Protein AF-A0A2V7CCH8-F1 (afdb_monomer)

Sequence (136 aa):
MRRRALRSEAGFTLLEVLVAFTILSVAVVAVIQGFAQGLRLLRAAGDQQMAVLIADQKAREVIIPVEGREAGNEGGFDWERTISVVSAPDLTRTPASAKWHVFQIDVTVRWGEKRRLEVVTLRTSAEKAPPGGVPK

Solvent-accessible surface area (backbone atoms only — not comparable to full-atom values): 8283 Å² total; per-residue (Å²): 137,83,84,78,78,80,76,76,80,80,69,86,48,74,64,54,58,49,49,54,51,52,52,50,54,53,50,54,52,52,51,55,52,50,51,56,50,51,53,53,50,53,51,53,52,50,53,53,51,49,46,51,51,53,33,52,49,64,61,58,71,55,82,74,89,60,74,48,74,51,72,53,74,58,97,75,31,42,35,39,38,40,29,4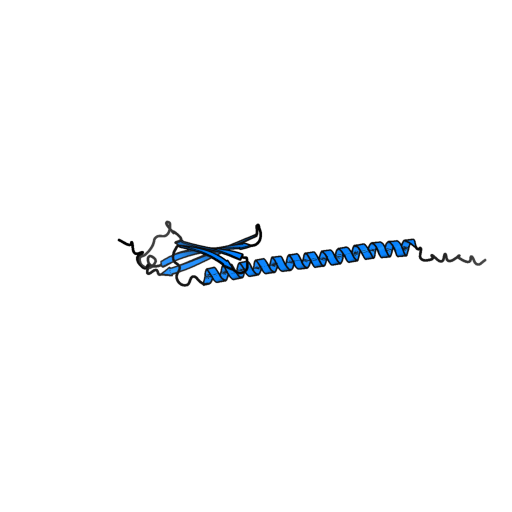2,74,61,82,63,87,91,56,88,76,46,84,86,50,65,51,51,43,44,33,38,41,40,25,38,28,32,36,82,96,81,47,73,49,76,47,77,48,79,46,78,45,72,69,80,80,78,80,82,77,78,86,130

Nearest PDB structures (foldseek):
  9har-assembly1_EV  TM=3.695E-01  e=1.579E+00  ssRNA phage ESE017
  3l1e-assembly1_A-2  TM=4.263E-01  e=4.108E+00  Bos taurus
  4m5s-assembly1_A  TM=3.792E-01  e=3.870E+00  Homo sapiens
  4m5t-assembly3_E  TM=3.653E-01  e=4.361E+00  Homo sapiens
  6u9g-assembly1_E  TM=3.149E-01  e=5.217E+00  Francisella tularensis subsp. novicida U112

Secondary structure (DSSP, 8-state):
-------------HHHHHHHHHHHHHHHHHHHHHHHHHHHHHHHHHHHHHHHHHHHHHHHS-SS--SEEEEEEETTEEEEEEEEE---TTS---HHHHTEEEEEEEEEEEETTTEEEEEEEEEEEE--PPP-PPP-

Radius of gyration: 32.95 Å; Cα contacts (8 Å, |Δi|>4): 135; chains: 1; bounding box: 114×21×79 Å

Foldseek 3Di:
DDDDPPPPPPPDDPVNVVVVVVVVVVVVVVVVVVVVVVVVVVVVVVVVVVQVVVQVVVVVVCPDQDADKDWDDDPQKTKIKGKDWDDDPVDDDDPVRPQKTKIKIWMWIDHDDDDIDIDIDIDIDRDDDDPPDDDD

Mean predicted aligned error: 10.55 Å

pLDDT: mean 85.37, std 16.09, range [39.53, 98.44]

Structure (mmCIF, N/CA/C/O backbone):
data_AF-A0A2V7CCH8-F1
#
_entry.id   AF-A0A2V7CCH8-F1
#
loop_
_atom_site.group_PDB
_atom_site.id
_atom_site.type_symbol
_atom_site.label_atom_id
_atom_site.label_alt_id
_atom_site.label_comp_id
_atom_site.label_asym_id
_atom_site.label_entity_id
_atom_site.label_seq_id
_atom_site.pdbx_PDB_ins_code
_atom_site.Cartn_x
_atom_site.Cartn_y
_atom_site.Cartn_z
_atom_site.occupancy
_atom_site.B_iso_or_equiv
_atom_site.auth_seq_id
_atom_site.auth_comp_id
_atom_site.auth_asym_id
_atom_site.auth_atom_id
_atom_site.pdbx_PDB_model_num
ATOM 1 N N . MET A 1 1 ? -72.776 9.303 37.107 1.00 43.06 1 MET A N 1
ATOM 2 C CA . MET A 1 1 ? -71.701 8.382 37.546 1.00 43.06 1 MET A CA 1
ATOM 3 C C . MET A 1 1 ? -70.419 8.693 36.775 1.00 43.06 1 MET A C 1
ATOM 5 O O . MET A 1 1 ? -70.346 8.386 35.595 1.00 43.06 1 MET A O 1
ATOM 9 N N . ARG A 1 2 ? -69.434 9.362 37.392 1.00 50.94 2 ARG A N 1
ATOM 10 C CA . ARG A 1 2 ? -68.127 9.650 36.768 1.00 50.94 2 ARG A CA 1
ATOM 11 C C . ARG A 1 2 ? -67.114 8.604 37.237 1.00 50.94 2 ARG A C 1
ATOM 13 O O . ARG A 1 2 ? -66.732 8.614 38.402 1.00 50.94 2 ARG A O 1
ATOM 20 N N . ARG A 1 3 ? -66.691 7.703 36.344 1.00 58.69 3 ARG A N 1
ATOM 21 C CA . ARG A 1 3 ? -65.545 6.816 36.590 1.00 58.69 3 ARG A CA 1
ATOM 22 C C . ARG A 1 3 ? -64.278 7.667 36.554 1.00 58.69 3 ARG A C 1
ATOM 24 O O . ARG A 1 3 ? -63.913 8.197 35.509 1.00 58.69 3 ARG A O 1
ATOM 31 N N . ARG A 1 4 ? -63.641 7.839 37.710 1.00 60.66 4 ARG A N 1
ATOM 32 C CA . ARG A 1 4 ? -62.321 8.458 37.818 1.00 60.66 4 ARG A CA 1
ATOM 33 C C . ARG A 1 4 ? -61.318 7.408 37.339 1.00 60.66 4 ARG A C 1
ATOM 35 O O . ARG A 1 4 ? -61.104 6.415 38.024 1.00 60.66 4 ARG A O 1
ATOM 42 N N . ALA A 1 5 ? -60.784 7.583 36.132 1.00 60.12 5 ALA A N 1
ATOM 43 C CA . ALA A 1 5 ? -59.648 6.798 35.673 1.00 60.12 5 ALA A CA 1
ATOM 44 C C . ALA A 1 5 ? -58.473 7.114 36.605 1.00 60.12 5 ALA A C 1
ATOM 46 O O . ALA A 1 5 ? -58.016 8.258 36.666 1.00 60.12 5 ALA A O 1
ATOM 47 N N . LEU A 1 6 ? -58.048 6.124 37.386 1.00 58.22 6 LEU A N 1
ATOM 48 C CA . LEU A 1 6 ? -56.814 6.195 38.153 1.00 58.22 6 LEU A CA 1
ATOM 49 C C . LEU A 1 6 ? -55.682 6.260 37.127 1.00 58.22 6 LEU A C 1
ATOM 51 O O . LEU A 1 6 ? -55.370 5.269 36.472 1.00 58.22 6 LEU A O 1
ATOM 55 N N . ARG A 1 7 ? -55.126 7.457 36.927 1.00 62.81 7 ARG A N 1
ATOM 56 C CA . ARG A 1 7 ? -53.845 7.621 36.243 1.00 62.81 7 ARG A CA 1
ATOM 57 C C . ARG A 1 7 ? -52.823 6.834 37.057 1.00 62.81 7 ARG A C 1
ATOM 59 O O . ARG A 1 7 ? -52.550 7.205 38.193 1.00 62.81 7 ARG A O 1
ATOM 66 N N . SER A 1 8 ? -52.298 5.746 36.499 1.00 60.03 8 SER A N 1
ATOM 67 C CA . SER A 1 8 ? -51.084 5.143 37.032 1.00 60.03 8 SER A CA 1
ATOM 68 C C . SER A 1 8 ? -49.950 6.120 36.748 1.00 60.03 8 SER A C 1
ATOM 70 O O . SER A 1 8 ? -49.541 6.286 35.597 1.00 60.03 8 SER A O 1
ATOM 72 N N . GLU A 1 9 ? -49.473 6.811 37.774 1.00 60.59 9 GLU A N 1
ATOM 73 C CA . GLU A 1 9 ? -48.159 7.436 37.714 1.00 60.59 9 GLU A CA 1
ATOM 74 C C . GLU A 1 9 ? -47.135 6.305 37.588 1.00 60.59 9 GLU A C 1
ATOM 76 O O . GLU A 1 9 ? -46.825 5.605 38.550 1.00 60.59 9 GLU A O 1
ATOM 81 N N . ALA A 1 10 ? -46.673 6.065 36.362 1.00 63.62 10 ALA A N 1
ATOM 82 C CA . ALA A 1 10 ? -45.528 5.212 36.099 1.00 63.62 10 ALA A CA 1
ATOM 83 C C . ALA A 1 10 ? -44.286 5.977 36.571 1.00 63.62 10 ALA A C 1
ATOM 85 O O . ALA A 1 10 ? -43.706 6.767 35.830 1.00 63.62 10 ALA A O 1
ATOM 86 N N . GLY A 1 11 ? -43.943 5.821 37.850 1.00 62.25 11 GLY A N 1
ATOM 87 C CA . GLY A 1 11 ? -42.685 6.323 38.384 1.00 62.25 11 GLY A CA 1
ATOM 88 C C . GLY A 1 11 ? -41.517 5.664 37.652 1.00 62.25 11 GLY A C 1
ATOM 89 O O . GLY A 1 11 ? -41.502 4.441 37.503 1.00 62.25 11 GLY A O 1
ATOM 90 N N . PHE A 1 12 ? -40.563 6.485 37.200 1.00 63.59 12 PHE A N 1
ATOM 91 C CA . PHE A 1 12 ? -39.268 6.062 36.662 1.00 63.59 12 PHE A CA 1
ATOM 92 C C . PHE A 1 12 ? -38.693 4.956 37.547 1.00 63.59 12 PHE A C 1
ATOM 94 O O . PHE A 1 12 ? -38.393 5.175 38.724 1.00 63.59 12 PHE A O 1
ATOM 101 N N . THR A 1 13 ? -38.579 3.746 37.010 1.00 80.19 13 THR A N 1
ATOM 102 C CA . THR A 1 13 ? -38.028 2.641 37.795 1.00 80.19 13 THR A CA 1
ATOM 103 C C . THR A 1 13 ? -36.510 2.802 37.873 1.00 80.19 13 THR A C 1
ATOM 105 O O . THR A 1 13 ? -35.873 3.225 36.910 1.00 80.19 13 THR A O 1
ATOM 108 N N . LEU A 1 14 ? -35.890 2.431 38.998 1.00 83.94 14 LEU A N 1
ATOM 109 C CA . LEU A 1 14 ? -34.422 2.386 39.122 1.00 83.94 14 LEU A CA 1
ATOM 110 C C . LEU A 1 14 ? -33.783 1.538 37.998 1.00 83.94 14 LEU A C 1
ATOM 112 O O . LEU A 1 14 ? -32.684 1.824 37.527 1.00 83.94 14 LEU A O 1
ATOM 116 N N . LEU A 1 15 ? -34.516 0.517 37.542 1.00 88.94 15 LEU A N 1
ATOM 117 C CA . LEU A 1 15 ? -34.147 -0.350 36.430 1.00 88.94 15 LEU A CA 1
ATOM 118 C C . LEU A 1 15 ? -34.050 0.411 35.100 1.00 88.94 15 LEU A C 1
ATOM 120 O O . LEU A 1 15 ? -33.175 0.110 34.300 1.00 88.94 15 LEU A O 1
ATOM 124 N N . GLU A 1 16 ? -34.882 1.422 34.868 1.00 88.81 16 GLU A N 1
ATOM 125 C CA . GLU A 1 16 ? -34.857 2.220 33.638 1.00 88.81 16 GLU A CA 1
ATOM 126 C C . GLU A 1 16 ? -33.586 3.066 33.527 1.00 88.81 16 GLU A C 1
ATOM 128 O O . GLU A 1 16 ? -32.937 3.070 32.483 1.00 88.81 16 GLU A O 1
ATOM 133 N N . VAL A 1 17 ? -33.167 3.708 34.623 1.00 91.94 17 VAL A N 1
ATOM 134 C CA . VAL A 1 17 ? -31.900 4.459 34.665 1.00 91.94 17 VAL A CA 1
ATOM 135 C C . VAL A 1 17 ? -30.708 3.515 34.504 1.00 91.94 17 VAL A C 1
ATOM 137 O O . VAL A 1 17 ? -29.769 3.834 33.774 1.00 91.94 17 VAL A O 1
ATOM 140 N N . LEU A 1 18 ? -30.757 2.331 35.125 1.00 94.75 18 LEU A N 1
ATOM 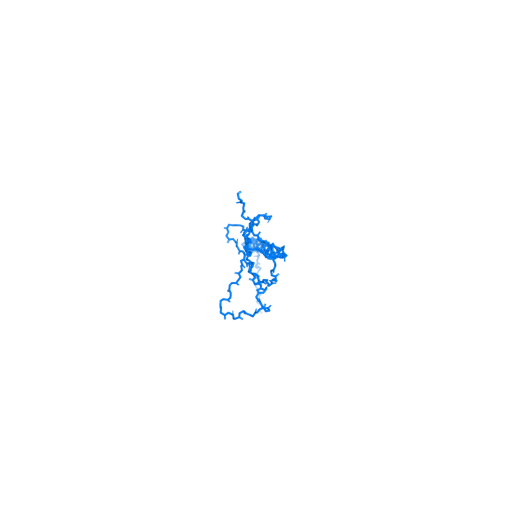141 C CA . LEU A 1 18 ? -29.730 1.303 34.960 1.00 94.75 18 LEU A CA 1
ATOM 142 C C . LEU A 1 18 ? -29.631 0.855 33.496 1.00 94.75 18 LEU A C 1
ATOM 144 O O . LEU A 1 18 ? -28.541 0.842 32.929 1.00 94.75 18 LEU A O 1
ATOM 148 N N . VAL A 1 19 ? -30.762 0.538 32.862 1.00 95.06 19 VAL A N 1
ATOM 149 C CA . VAL A 1 19 ? -30.807 0.128 31.454 1.00 95.06 19 VAL A CA 1
ATOM 150 C C . VAL A 1 19 ? -30.306 1.259 30.553 1.00 95.06 19 VAL A C 1
ATOM 152 O O . VAL A 1 19 ? -29.424 1.023 29.728 1.00 95.06 19 VAL A O 1
ATOM 155 N N . ALA A 1 20 ? -30.758 2.498 30.753 1.00 95.06 20 ALA A N 1
ATOM 156 C CA . ALA A 1 20 ? -30.276 3.650 29.994 1.00 95.06 20 ALA A CA 1
ATOM 157 C C . ALA A 1 20 ? -28.755 3.834 30.130 1.00 95.06 20 ALA A C 1
ATOM 159 O O . ALA A 1 20 ? -28.062 4.028 29.130 1.00 95.06 20 ALA A O 1
ATOM 160 N N . PHE A 1 21 ? -28.213 3.695 31.343 1.00 96.31 21 PHE A N 1
ATOM 161 C CA . PHE A 1 21 ? -26.777 3.786 31.593 1.00 96.31 21 PHE A CA 1
ATOM 162 C C . PHE A 1 21 ? -25.994 2.634 30.952 1.00 96.31 21 PHE A C 1
ATOM 164 O O . PHE A 1 21 ? -24.902 2.849 30.423 1.00 96.31 21 PHE A O 1
ATOM 171 N N . THR A 1 22 ? -26.547 1.417 30.944 1.00 97.50 22 THR A N 1
ATOM 172 C CA . THR A 1 22 ? -25.913 0.266 30.280 1.00 97.50 22 THR A CA 1
ATOM 173 C C . THR A 1 22 ? -25.845 0.468 28.768 1.00 97.50 22 THR A C 1
ATOM 175 O O . THR A 1 22 ? -24.777 0.301 28.180 1.00 97.50 22 THR A O 1
ATOM 178 N N . ILE A 1 23 ? -26.939 0.920 28.146 1.00 97.38 23 ILE A N 1
ATOM 179 C CA . ILE A 1 23 ? -26.988 1.227 26.712 1.00 97.38 23 ILE A CA 1
ATOM 180 C C . ILE A 1 23 ? -26.010 2.356 26.384 1.00 97.38 23 ILE A C 1
ATOM 182 O O . ILE A 1 23 ? -25.234 2.235 25.436 1.00 97.38 23 ILE A O 1
ATOM 186 N N . LEU A 1 24 ? -26.000 3.424 27.187 1.00 97.94 24 LEU A N 1
ATOM 187 C CA . LEU A 1 24 ? -25.083 4.546 27.007 1.00 97.94 24 LEU A CA 1
ATOM 188 C C . LEU A 1 24 ? -23.622 4.090 27.080 1.00 97.94 24 LEU A C 1
ATOM 190 O O . LEU A 1 24 ? -22.820 4.451 26.222 1.00 97.94 24 LEU A O 1
ATOM 194 N N . SER A 1 25 ? -23.283 3.266 28.071 1.00 98.12 25 SER A N 1
ATOM 195 C CA . SER A 1 25 ? -21.926 2.745 28.255 1.00 98.12 25 SER A CA 1
ATOM 196 C C . SER A 1 25 ? -21.469 1.924 27.044 1.00 98.12 25 SER A C 1
ATOM 198 O O . SER A 1 25 ? -20.368 2.132 26.535 1.00 98.12 25 SER A O 1
ATOM 200 N N . VAL A 1 26 ? -22.333 1.044 26.523 1.00 98.31 26 VAL A N 1
ATOM 201 C CA . VAL A 1 26 ? -22.061 0.267 25.299 1.00 98.31 26 VAL A CA 1
ATOM 202 C C . VAL A 1 26 ? -21.906 1.182 24.082 1.00 98.31 26 VAL A C 1
ATOM 204 O O . VAL A 1 26 ? -20.972 1.005 23.299 1.00 98.31 26 VAL A O 1
ATOM 207 N N . ALA A 1 27 ? -22.771 2.189 23.937 1.00 98.31 27 ALA A N 1
ATOM 208 C CA . ALA A 1 27 ? -22.708 3.142 22.834 1.00 98.31 27 ALA A CA 1
ATOM 209 C C . ALA A 1 27 ? -21.393 3.940 22.833 1.00 98.31 27 ALA A C 1
ATOM 211 O O . ALA A 1 27 ? -20.749 4.058 21.792 1.00 98.31 27 ALA A O 1
ATOM 212 N N . VAL A 1 28 ? -20.946 4.432 23.992 1.00 98.44 28 VAL A N 1
ATOM 213 C CA . VAL A 1 28 ? -19.672 5.162 24.123 1.00 98.44 28 VAL A CA 1
ATOM 214 C C . VAL A 1 28 ? -18.490 4.279 23.729 1.00 98.44 28 VAL A C 1
ATOM 216 O O . VAL A 1 28 ? -17.629 4.705 22.957 1.00 98.44 28 VAL A O 1
ATOM 219 N N . VAL A 1 29 ? -18.462 3.031 24.202 1.00 98.19 29 VAL A N 1
ATOM 220 C CA . VAL A 1 29 ? -17.412 2.073 23.832 1.00 98.19 29 VAL A CA 1
ATOM 221 C C . VAL A 1 29 ? -17.408 1.823 22.321 1.00 98.19 29 VAL A C 1
ATOM 223 O O . VAL A 1 29 ? -16.343 1.864 21.704 1.00 98.19 29 VAL A O 1
ATOM 226 N N . ALA A 1 30 ? -18.579 1.631 21.708 1.00 98.19 30 ALA A N 1
ATOM 227 C CA . ALA A 1 30 ? -18.697 1.442 20.263 1.00 98.19 30 ALA A CA 1
ATOM 228 C C . ALA A 1 30 ? -18.172 2.655 19.473 1.00 98.19 30 ALA A C 1
ATOM 230 O O . ALA A 1 30 ? -17.439 2.486 18.498 1.00 98.19 30 ALA A O 1
ATOM 231 N N . VAL A 1 31 ? -18.471 3.878 19.922 1.00 98.44 31 VAL A N 1
ATOM 232 C CA . VAL A 1 31 ? -17.974 5.117 19.301 1.00 98.44 31 VAL A CA 1
ATOM 233 C C . VAL A 1 31 ? -16.448 5.207 19.375 1.00 98.44 31 VAL A C 1
ATOM 235 O O . VAL A 1 31 ? -15.798 5.461 18.360 1.00 98.44 31 VAL A O 1
ATOM 238 N N . ILE A 1 32 ? -15.853 4.944 20.543 1.00 98.25 32 ILE A N 1
ATOM 239 C CA . ILE A 1 32 ? -14.390 4.965 20.718 1.00 98.25 32 ILE A CA 1
ATOM 240 C C . ILE A 1 32 ? -13.720 3.929 19.808 1.00 98.25 32 ILE A C 1
ATOM 242 O O . ILE A 1 32 ? -12.727 4.232 19.140 1.00 98.25 32 ILE A O 1
ATOM 246 N N . GLN A 1 33 ? -14.272 2.715 19.738 1.00 97.94 33 GLN A N 1
ATOM 247 C CA . GLN A 1 33 ? -13.765 1.670 18.847 1.00 97.94 33 GLN A CA 1
ATOM 248 C C . GLN A 1 33 ? -13.868 2.081 17.372 1.00 97.94 33 GLN A C 1
ATOM 250 O O . GLN A 1 33 ? -12.913 1.873 16.618 1.00 97.94 33 GLN A O 1
ATOM 255 N N . GLY A 1 34 ? -14.976 2.720 16.982 1.00 98.19 34 GLY A N 1
ATOM 256 C CA . GLY A 1 34 ? -15.176 3.279 15.647 1.00 98.19 34 GLY A CA 1
ATOM 257 C C . GLY A 1 34 ? -14.108 4.310 15.276 1.00 98.19 34 GLY A C 1
ATOM 258 O O . GLY A 1 34 ? -13.488 4.199 14.218 1.00 98.19 34 GLY A O 1
ATOM 259 N N . PHE A 1 35 ? -13.804 5.254 16.171 1.00 98.06 35 PHE A N 1
ATOM 260 C CA . PHE A 1 35 ? -12.727 6.228 15.956 1.00 98.06 35 PHE A CA 1
ATOM 261 C C . PHE A 1 35 ? -11.351 5.570 15.848 1.00 98.06 35 PHE A C 1
ATOM 263 O O . PHE A 1 35 ? -10.585 5.883 14.936 1.00 98.06 35 PHE A O 1
ATOM 270 N N . ALA A 1 36 ? -11.041 4.618 16.732 1.00 96.94 36 ALA A N 1
ATOM 271 C CA . ALA A 1 36 ? -9.775 3.893 16.682 1.00 96.94 36 ALA A CA 1
ATOM 272 C C . ALA A 1 36 ? -9.611 3.128 15.356 1.00 96.94 36 ALA A C 1
ATOM 274 O O . ALA A 1 36 ? -8.521 3.090 14.784 1.00 96.94 36 ALA A O 1
ATOM 275 N N . GLN A 1 37 ? -10.693 2.542 14.837 1.00 97.75 37 GLN A N 1
ATOM 276 C CA . GLN A 1 37 ? -10.698 1.894 13.528 1.00 97.75 37 GLN A CA 1
ATOM 277 C C . GLN A 1 37 ? -10.521 2.898 12.386 1.00 97.75 37 GLN A C 1
ATOM 279 O O . GLN A 1 37 ? -9.717 2.645 11.489 1.00 97.75 37 GLN A O 1
ATOM 284 N N . GLY A 1 38 ? -11.196 4.047 12.446 1.00 97.06 38 GLY A N 1
ATOM 285 C CA . GLY A 1 38 ? -11.030 5.131 11.478 1.00 97.06 38 GLY A CA 1
ATOM 286 C C . GLY A 1 38 ? -9.583 5.624 11.387 1.00 97.06 38 GLY A C 1
ATOM 287 O O . GLY A 1 38 ? -9.038 5.727 10.292 1.00 97.06 38 GLY A O 1
ATOM 288 N N . LEU A 1 39 ? -8.913 5.829 12.525 1.00 97.56 39 LEU A N 1
ATOM 289 C CA . LEU A 1 39 ? -7.501 6.232 12.558 1.00 97.56 39 LEU A CA 1
ATOM 290 C C . LEU A 1 39 ? -6.567 5.166 11.971 1.00 97.56 39 LEU A C 1
ATOM 292 O O . LEU A 1 39 ? -5.623 5.500 11.253 1.00 97.56 39 LEU A O 1
ATOM 296 N N . ARG A 1 40 ? -6.832 3.878 12.230 1.0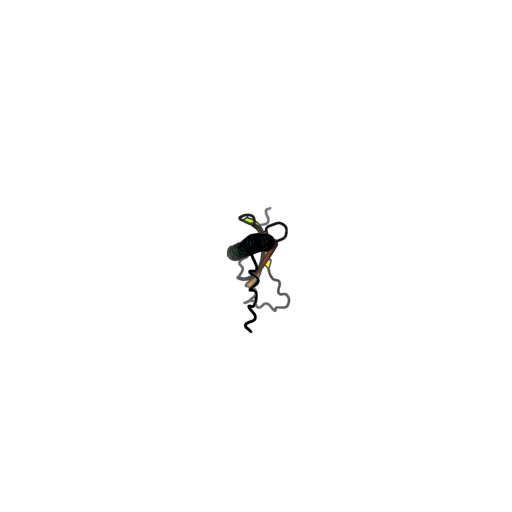0 95.88 40 ARG A N 1
ATOM 297 C CA . ARG A 1 40 ? -6.066 2.775 11.622 1.00 95.88 40 ARG A CA 1
ATOM 298 C C . ARG A 1 40 ? -6.214 2.749 10.101 1.00 95.88 40 ARG A C 1
ATOM 300 O O . ARG A 1 40 ? -5.222 2.537 9.407 1.00 95.88 40 ARG A O 1
ATOM 307 N N . LEU A 1 41 ? -7.424 2.982 9.592 1.00 95.88 41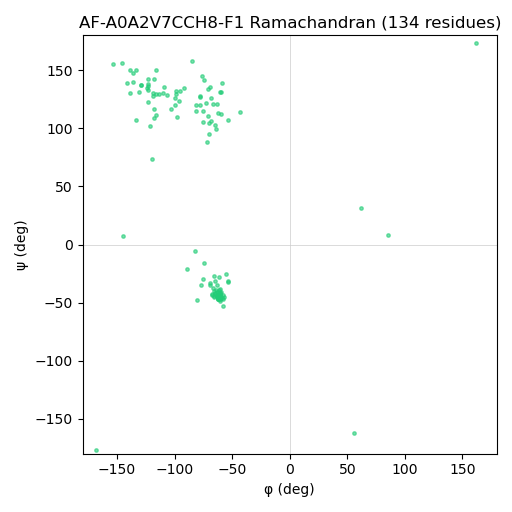 LEU A N 1
ATOM 308 C CA . LEU A 1 41 ? -7.685 3.073 8.153 1.00 95.88 41 LEU A CA 1
ATOM 309 C C . LEU A 1 41 ? -6.989 4.285 7.532 1.00 95.88 41 LEU A C 1
ATOM 311 O O . LEU A 1 41 ? -6.335 4.141 6.503 1.00 95.88 41 LEU A O 1
ATOM 315 N N . LEU A 1 42 ? -7.065 5.450 8.180 1.00 97.06 42 LEU A N 1
ATOM 316 C CA . LEU A 1 42 ? -6.401 6.664 7.707 1.00 97.06 42 LEU A CA 1
ATOM 317 C C . LEU A 1 42 ? -4.882 6.478 7.625 1.00 97.06 42 LEU A C 1
ATOM 319 O O . LEU A 1 42 ? -4.273 6.837 6.621 1.00 97.06 42 LEU A O 1
ATOM 323 N N . ARG A 1 43 ? -4.275 5.853 8.641 1.00 94.62 43 ARG A N 1
ATOM 324 C CA . ARG A 1 43 ? -2.847 5.519 8.620 1.00 94.62 43 ARG A CA 1
ATOM 325 C C . ARG A 1 43 ? -2.501 4.576 7.470 1.00 94.62 43 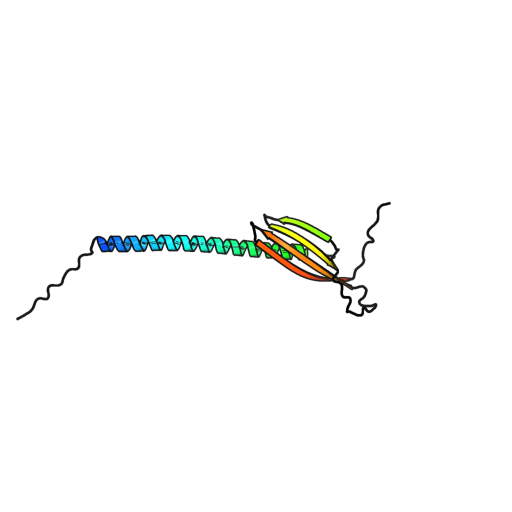ARG A C 1
ATOM 327 O O . ARG A 1 43 ? -1.556 4.839 6.743 1.00 94.62 43 ARG A O 1
ATOM 334 N N . ALA A 1 44 ? -3.282 3.514 7.273 1.00 93.44 44 ALA A N 1
ATOM 335 C CA . ALA A 1 44 ? -3.044 2.570 6.183 1.00 93.44 44 ALA A CA 1
ATOM 336 C C . ALA A 1 44 ? -3.149 3.233 4.797 1.00 93.44 44 ALA A C 1
ATOM 338 O O . ALA A 1 44 ? -2.341 2.935 3.920 1.00 93.44 44 ALA A O 1
ATOM 339 N N . ALA A 1 45 ? -4.107 4.147 4.611 1.00 94.88 45 ALA A N 1
ATOM 340 C CA . ALA A 1 45 ? -4.230 4.933 3.386 1.00 94.88 45 ALA A CA 1
ATOM 341 C C . ALA A 1 45 ? -3.026 5.869 3.182 1.00 94.88 45 ALA A C 1
ATOM 343 O O . ALA A 1 45 ? -2.496 5.943 2.075 1.00 94.88 45 ALA A O 1
ATOM 344 N N . GLY A 1 46 ? -2.559 6.526 4.249 1.00 95.94 46 GLY A N 1
ATOM 345 C CA . GLY A 1 46 ? -1.355 7.358 4.216 1.00 95.94 46 GLY A CA 1
ATOM 346 C C . GLY A 1 46 ? -0.095 6.565 3.859 1.00 95.94 46 GLY A C 1
ATOM 347 O O . GLY A 1 46 ? 0.661 6.986 2.987 1.00 95.94 46 GLY A O 1
ATOM 348 N N . ASP A 1 47 ? 0.098 5.383 4.455 1.00 95.69 47 ASP A N 1
ATOM 349 C CA . ASP A 1 47 ? 1.23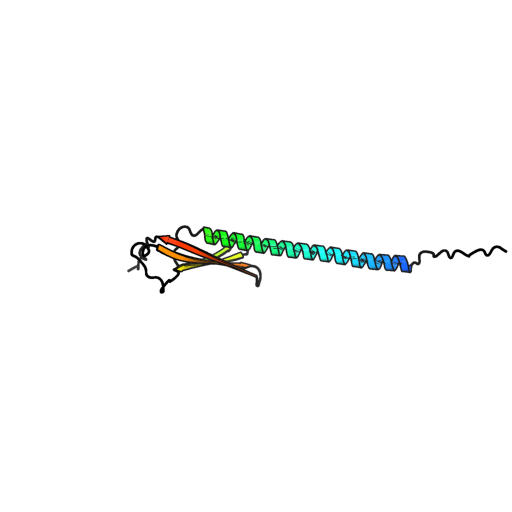4 4.511 4.128 1.00 95.69 47 ASP A CA 1
ATOM 350 C C . ASP A 1 47 ? 1.204 4.093 2.645 1.00 95.69 47 ASP A C 1
ATOM 352 O O . ASP A 1 47 ? 2.232 4.095 1.972 1.00 95.69 47 ASP A O 1
ATOM 356 N N . GLN A 1 48 ? 0.018 3.761 2.119 1.00 95.19 48 GLN A N 1
ATOM 357 C CA . GLN A 1 48 ? -0.162 3.408 0.709 1.00 95.19 48 GLN A CA 1
ATOM 358 C C . GLN A 1 48 ? 0.194 4.581 -0.214 1.00 95.19 48 GLN A C 1
ATOM 360 O O . GLN A 1 48 ? 0.887 4.390 -1.210 1.00 95.19 48 GLN A O 1
ATOM 365 N N . GLN A 1 49 ? -0.268 5.794 0.108 1.00 96.25 49 GLN A N 1
ATOM 366 C CA . GLN A 1 49 ? 0.057 7.000 -0.659 1.00 96.25 49 GLN A CA 1
ATOM 367 C C . GLN A 1 49 ? 1.562 7.277 -0.657 1.00 96.25 49 GLN A C 1
ATOM 369 O O . GLN A 1 49 ? 2.125 7.582 -1.707 1.00 96.25 49 GLN A O 1
ATOM 374 N N . MET A 1 50 ? 2.219 7.119 0.494 1.00 96.94 50 MET A N 1
ATOM 375 C CA . MET A 1 50 ? 3.668 7.282 0.603 1.00 96.94 50 MET A CA 1
ATOM 376 C C . MET A 1 50 ? 4.418 6.247 -0.243 1.00 96.94 50 MET A C 1
ATOM 378 O O . MET A 1 50 ? 5.326 6.609 -0.985 1.00 96.94 50 MET A O 1
ATOM 382 N N . ALA A 1 51 ? 4.001 4.978 -0.207 1.00 97.06 51 ALA A N 1
ATOM 383 C CA . ALA A 1 51 ? 4.603 3.936 -1.034 1.00 97.06 51 ALA A CA 1
ATOM 384 C C . ALA A 1 51 ? 4.489 4.248 -2.538 1.00 97.06 51 ALA A C 1
ATOM 386 O O . ALA A 1 51 ? 5.455 4.053 -3.274 1.00 97.06 51 ALA A O 1
ATOM 387 N N . VAL A 1 52 ? 3.340 4.770 -2.993 1.00 96.44 52 VAL A N 1
ATOM 388 C CA . VAL A 1 52 ? 3.150 5.215 -4.388 1.00 96.44 52 VAL A CA 1
ATOM 389 C C . VAL A 1 52 ? 4.084 6.373 -4.727 1.00 96.44 52 VAL A C 1
ATOM 391 O O . VAL A 1 52 ? 4.700 6.358 -5.790 1.00 96.44 52 VAL A O 1
ATOM 394 N N . LEU A 1 53 ? 4.212 7.357 -3.834 1.00 96.75 53 LEU A N 1
ATOM 395 C CA . LEU A 1 53 ? 5.081 8.513 -4.047 1.00 96.75 53 LEU A CA 1
ATOM 396 C C . LEU A 1 53 ? 6.549 8.094 -4.181 1.00 96.75 53 LEU A C 1
ATOM 398 O O . LEU A 1 53 ? 7.214 8.514 -5.125 1.00 96.75 53 LEU A O 1
ATOM 402 N N . ILE A 1 54 ? 7.030 7.226 -3.285 1.00 97.06 54 ILE A N 1
ATOM 403 C CA . ILE A 1 54 ? 8.389 6.673 -3.348 1.00 97.06 54 ILE A CA 1
ATOM 404 C C . ILE A 1 54 ? 8.575 5.905 -4.660 1.00 97.06 54 ILE A C 1
ATOM 406 O O . ILE A 1 54 ? 9.569 6.106 -5.354 1.00 97.06 54 ILE A O 1
ATOM 410 N N . ALA A 1 55 ? 7.612 5.060 -5.041 1.00 96.62 55 ALA A N 1
ATOM 411 C CA . ALA A 1 55 ? 7.705 4.292 -6.276 1.00 96.62 55 ALA A CA 1
ATOM 412 C C . ALA A 1 55 ? 7.806 5.195 -7.521 1.00 96.62 55 ALA A C 1
ATOM 414 O O . ALA A 1 55 ? 8.685 4.995 -8.361 1.00 96.62 55 ALA A O 1
ATOM 415 N N . ASP A 1 56 ? 6.950 6.217 -7.616 1.00 94.88 56 ASP A N 1
ATOM 416 C CA . ASP A 1 56 ? 6.958 7.188 -8.716 1.00 94.88 56 ASP A CA 1
ATOM 417 C C . ASP A 1 56 ? 8.250 8.018 -8.725 1.00 94.88 56 ASP A C 1
ATOM 419 O O . ASP A 1 56 ? 8.861 8.194 -9.780 1.00 94.88 56 ASP A O 1
ATOM 423 N N . GLN A 1 57 ? 8.737 8.448 -7.557 1.00 95.44 57 GLN A N 1
ATOM 424 C CA . GLN A 1 57 ? 10.020 9.135 -7.429 1.00 95.44 57 GLN A CA 1
ATOM 425 C C . GLN A 1 57 ? 11.168 8.270 -7.966 1.00 95.44 57 GLN A C 1
ATOM 427 O O . GLN A 1 57 ? 11.900 8.710 -8.856 1.00 95.44 57 GLN A O 1
ATOM 432 N N . LYS A 1 58 ? 11.307 7.021 -7.498 1.00 95.25 58 LYS A N 1
ATOM 433 C CA . LYS A 1 58 ? 12.379 6.116 -7.951 1.00 95.25 58 LYS A CA 1
ATOM 434 C C . LYS A 1 58 ? 12.247 5.749 -9.426 1.00 95.25 58 LYS A C 1
ATOM 436 O O . LYS A 1 58 ? 13.263 5.580 -10.101 1.00 95.25 58 LYS A O 1
ATOM 441 N N . ALA A 1 59 ? 11.034 5.678 -9.967 1.00 92.06 59 ALA A N 1
ATOM 442 C CA . ALA A 1 59 ? 10.824 5.502 -11.401 1.00 92.06 59 ALA A CA 1
ATOM 443 C C . ALA A 1 59 ? 11.230 6.751 -12.210 1.00 92.06 59 ALA A C 1
ATOM 445 O O . ALA A 1 59 ? 11.734 6.632 -13.333 1.00 92.06 59 ALA A O 1
ATOM 446 N N . ARG A 1 60 ? 11.033 7.959 -11.663 1.00 91.12 60 ARG A N 1
ATOM 447 C CA . ARG A 1 60 ? 11.374 9.236 -12.314 1.00 91.12 60 ARG A CA 1
ATOM 448 C C . ARG A 1 60 ? 12.858 9.570 -12.275 1.00 91.12 60 ARG A C 1
ATOM 450 O O . ARG A 1 60 ? 13.351 10.0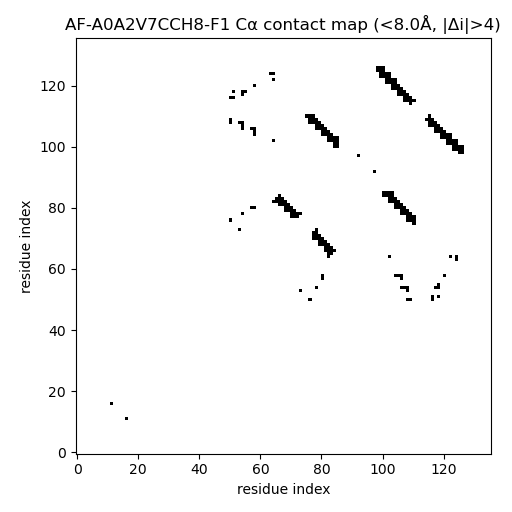96 -13.270 1.00 91.12 60 ARG A O 1
ATOM 457 N N . GLU A 1 61 ? 13.553 9.212 -11.197 1.00 91.56 61 GLU A N 1
ATOM 458 C CA . GLU A 1 61 ? 15.001 9.414 -11.014 1.00 91.56 61 GLU A CA 1
ATOM 459 C C . GLU A 1 61 ? 15.846 8.802 -12.149 1.00 91.56 61 GLU A C 1
ATOM 461 O O . GLU A 1 61 ? 16.943 9.277 -12.437 1.00 91.56 61 GLU A O 1
ATOM 466 N N . VAL A 1 62 ? 15.334 7.778 -12.841 1.00 86.94 62 VAL A N 1
ATOM 467 C CA . VAL A 1 62 ? 15.984 7.202 -14.024 1.00 86.94 62 VAL A CA 1
ATOM 468 C C . VAL A 1 62 ? 15.908 8.196 -15.184 1.00 86.94 62 VAL A C 1
ATOM 470 O O . VAL A 1 62 ? 14.910 8.240 -15.894 1.00 86.94 62 VAL A O 1
ATOM 473 N N . ILE A 1 63 ? 16.938 9.012 -15.406 1.00 83.06 63 ILE A N 1
ATOM 474 C CA . ILE A 1 63 ? 16.983 9.937 -16.557 1.00 83.06 63 ILE A CA 1
ATOM 475 C C . ILE A 1 63 ? 17.407 9.188 -17.825 1.00 83.06 63 ILE A C 1
ATOM 477 O O . ILE A 1 63 ? 16.746 9.289 -18.858 1.00 83.06 63 ILE A O 1
ATOM 481 N N . ILE A 1 64 ? 18.478 8.398 -17.725 1.00 84.31 64 ILE A N 1
ATOM 482 C CA . ILE A 1 64 ? 18.976 7.527 -18.791 1.00 84.31 64 ILE A CA 1
ATOM 483 C C . ILE A 1 64 ? 18.832 6.090 -18.283 1.00 84.31 64 ILE A C 1
ATOM 485 O O . ILE A 1 64 ? 19.508 5.735 -17.317 1.00 84.31 64 ILE A O 1
ATOM 489 N N . PRO A 1 65 ? 17.931 5.278 -18.861 1.00 81.38 65 PRO A N 1
ATOM 490 C CA . PRO A 1 65 ? 17.757 3.905 -18.422 1.00 81.38 65 PRO A CA 1
ATOM 491 C C . PRO A 1 65 ? 18.991 3.077 -18.786 1.00 81.38 65 PRO A C 1
ATOM 493 O O . PRO A 1 65 ? 19.418 3.049 -19.938 1.00 81.38 65 PRO A O 1
ATOM 496 N N . VAL A 1 66 ? 19.551 2.422 -17.775 1.00 86.19 66 VAL A N 1
ATOM 497 C CA . VAL A 1 66 ? 20.652 1.462 -17.879 1.00 86.19 66 VAL A CA 1
ATOM 498 C C . VAL A 1 66 ? 20.205 0.221 -17.128 1.00 86.19 66 VAL A C 1
ATOM 500 O O . VAL A 1 66 ? 19.598 0.343 -16.064 1.00 86.19 66 VAL A O 1
ATOM 503 N N . GLU A 1 67 ? 20.466 -0.956 -17.687 1.00 88.06 67 GLU A N 1
ATOM 504 C CA . GLU A 1 67 ? 20.118 -2.204 -17.016 1.00 88.06 67 GLU A CA 1
ATOM 505 C C . GLU A 1 67 ? 20.811 -2.308 -15.661 1.00 88.06 67 GLU A C 1
ATOM 507 O O . GLU A 1 67 ? 21.983 -1.961 -15.500 1.00 88.06 67 GLU A O 1
ATOM 512 N N . GLY A 1 68 ? 20.072 -2.789 -14.672 1.00 90.44 68 GLY A N 1
ATOM 513 C CA . GLY A 1 68 ? 20.598 -2.899 -13.326 1.00 90.44 68 GLY A CA 1
ATOM 514 C C . GLY A 1 68 ? 19.514 -3.052 -12.281 1.00 90.44 68 GLY A C 1
ATOM 515 O O . GLY A 1 68 ? 18.317 -2.946 -12.554 1.00 90.44 68 GLY A O 1
ATOM 516 N N . ARG A 1 69 ? 19.966 -3.298 -11.057 1.00 93.69 69 ARG A N 1
ATOM 517 C CA . ARG A 1 69 ? 19.121 -3.371 -9.874 1.00 93.69 69 ARG A CA 1
ATOM 518 C C . ARG A 1 69 ? 19.696 -2.480 -8.791 1.00 93.69 69 ARG A C 1
ATOM 520 O O . ARG A 1 69 ? 20.897 -2.497 -8.543 1.00 93.69 69 ARG A O 1
ATOM 527 N N . GLU A 1 70 ? 18.818 -1.756 -8.123 1.00 95.06 70 GLU A N 1
ATOM 528 C CA . GLU A 1 70 ? 19.146 -0.912 -6.986 1.00 95.06 70 GLU A CA 1
ATOM 529 C C . GLU A 1 70 ? 18.104 -1.116 -5.892 1.00 95.06 70 GLU A C 1
ATOM 531 O O . GLU A 1 70 ? 16.941 -1.387 -6.182 1.00 95.06 70 GLU A O 1
ATOM 536 N N . ALA A 1 71 ? 18.509 -1.011 -4.634 1.00 95.50 71 ALA A N 1
ATOM 537 C CA . ALA A 1 71 ? 17.605 -1.144 -3.504 1.00 95.50 71 ALA A CA 1
ATOM 538 C C . ALA A 1 71 ? 18.031 -0.214 -2.373 1.00 95.50 71 ALA A C 1
ATOM 540 O O . ALA A 1 71 ? 19.204 0.148 -2.257 1.00 95.50 71 ALA A O 1
ATOM 541 N N . GLY A 1 72 ? 17.081 0.134 -1.516 1.00 96.12 72 GLY A N 1
ATOM 542 C CA . GLY A 1 72 ? 17.326 0.985 -0.364 1.00 96.12 72 GLY A CA 1
ATOM 543 C C . GLY A 1 72 ? 16.150 1.003 0.601 1.00 96.12 72 GLY A C 1
ATOM 544 O O . GLY A 1 72 ? 15.147 0.322 0.404 1.00 96.12 72 GLY A O 1
ATOM 545 N N . ASN A 1 73 ? 16.284 1.808 1.649 1.00 96.31 73 ASN A N 1
ATOM 546 C CA . ASN A 1 73 ? 15.215 2.081 2.600 1.00 96.31 73 ASN A CA 1
ATOM 547 C C . ASN A 1 73 ? 14.986 3.591 2.669 1.00 96.31 73 ASN A C 1
ATOM 549 O O . ASN A 1 73 ? 15.944 4.360 2.751 1.00 96.31 73 ASN A O 1
ATOM 553 N N . GLU A 1 74 ? 13.727 4.012 2.638 1.00 93.56 74 GLU A N 1
ATOM 554 C CA . GLU A 1 74 ? 13.343 5.413 2.769 1.00 93.56 74 GLU A CA 1
ATOM 555 C C . GLU A 1 74 ? 12.184 5.522 3.761 1.00 93.56 74 GLU A C 1
ATOM 557 O O . GLU A 1 74 ? 11.069 5.086 3.494 1.00 93.56 74 GLU A O 1
ATOM 562 N N . GLY A 1 75 ? 12.463 6.038 4.962 1.00 90.62 75 GLY A N 1
ATOM 563 C CA . GLY A 1 75 ? 11.438 6.258 5.987 1.00 90.62 75 GLY A CA 1
ATOM 564 C C . GLY A 1 75 ? 10.724 4.988 6.470 1.00 90.62 75 GLY A C 1
ATOM 565 O O . GLY A 1 75 ? 9.546 5.055 6.814 1.00 90.62 75 GLY A O 1
ATOM 566 N N . GLY A 1 76 ? 11.401 3.833 6.487 1.00 92.81 76 GLY A N 1
ATOM 567 C CA . GLY A 1 76 ? 10.788 2.551 6.859 1.00 92.81 76 GLY A CA 1
ATOM 568 C C . GLY A 1 76 ? 10.076 1.831 5.708 1.00 92.81 76 GLY A C 1
ATOM 569 O O . GLY A 1 76 ? 9.422 0.815 5.945 1.00 92.81 76 GLY A O 1
ATOM 570 N N . PHE A 1 77 ? 10.221 2.332 4.480 1.00 96.81 77 PHE A N 1
ATOM 571 C CA . PHE A 1 77 ? 9.807 1.657 3.256 1.00 96.81 77 PHE A CA 1
ATOM 572 C C . PHE A 1 77 ? 11.039 1.086 2.556 1.00 96.81 77 PHE A C 1
ATOM 574 O O . PHE A 1 77 ? 11.916 1.834 2.122 1.00 96.81 77 PHE A O 1
ATOM 581 N N . ASP A 1 78 ? 11.099 -0.235 2.431 1.00 97.44 78 ASP A N 1
ATOM 582 C CA . ASP A 1 78 ? 12.129 -0.915 1.654 1.00 97.44 78 ASP A CA 1
ATOM 583 C C . ASP A 1 78 ? 11.741 -0.875 0.182 1.00 97.44 78 ASP A C 1
ATOM 585 O O . ASP A 1 78 ? 10.698 -1.403 -0.205 1.00 97.44 78 ASP A O 1
ATOM 589 N N . TRP A 1 79 ? 12.570 -0.271 -0.657 1.00 97.50 79 TRP A N 1
ATOM 590 C CA . TRP A 1 79 ? 12.322 -0.189 -2.088 1.00 97.50 79 TRP A CA 1
ATOM 591 C C . TRP A 1 79 ? 13.392 -0.933 -2.880 1.00 97.50 79 TRP A C 1
ATOM 593 O O . TRP A 1 79 ? 14.549 -1.041 -2.479 1.00 97.50 79 TRP A O 1
ATOM 603 N N . GLU A 1 80 ? 12.987 -1.452 -4.030 1.00 97.69 80 GLU A N 1
ATOM 604 C CA . GLU A 1 80 ? 13.843 -2.118 -5.000 1.00 97.69 80 GLU A CA 1
ATOM 605 C C . GLU A 1 80 ? 13.426 -1.674 -6.399 1.00 97.69 80 GLU A C 1
ATOM 607 O O . GLU A 1 80 ? 12.246 -1.709 -6.743 1.00 97.69 80 GLU A O 1
ATOM 612 N N . ARG A 1 81 ? 14.395 -1.252 -7.205 1.00 97.19 81 ARG A N 1
ATOM 613 C CA . ARG A 1 81 ? 14.232 -0.869 -8.602 1.00 97.19 81 ARG A CA 1
ATOM 614 C C . ARG A 1 81 ? 15.020 -1.829 -9.475 1.00 97.19 81 ARG A C 1
ATOM 616 O O . ARG A 1 81 ? 16.208 -2.026 -9.245 1.00 97.19 81 ARG A O 1
ATOM 623 N N . THR A 1 82 ? 14.385 -2.380 -10.499 1.00 96.62 82 THR A N 1
ATOM 624 C CA . THR A 1 82 ? 15.035 -3.196 -11.528 1.00 96.62 82 THR A CA 1
ATOM 625 C C . THR A 1 82 ? 14.758 -2.577 -12.895 1.00 96.62 82 THR A C 1
ATOM 627 O O . THR A 1 82 ? 13.631 -2.187 -13.183 1.00 96.62 82 THR A O 1
ATOM 630 N N . ILE A 1 83 ? 15.794 -2.442 -13.719 1.00 95.06 83 ILE A N 1
ATOM 631 C CA . ILE A 1 83 ? 15.708 -1.915 -15.082 1.00 95.06 83 ILE A CA 1
ATOM 632 C C . ILE A 1 83 ? 16.179 -3.007 -16.035 1.00 95.06 83 ILE A C 1
ATOM 634 O O . ILE A 1 83 ? 17.268 -3.553 -15.852 1.00 95.06 83 ILE A O 1
ATOM 638 N N . SER A 1 84 ? 15.373 -3.309 -17.049 1.00 93.31 84 SER A N 1
ATOM 639 C CA . SER A 1 84 ? 15.676 -4.324 -18.064 1.00 93.31 84 SER A CA 1
ATOM 640 C C . SER A 1 84 ? 15.275 -3.855 -19.461 1.00 93.31 84 SER A C 1
ATOM 642 O O . SER A 1 84 ? 14.339 -3.066 -19.616 1.00 93.31 84 SER A O 1
ATOM 644 N N . VAL A 1 85 ? 15.982 -4.310 -20.495 1.00 90.25 85 VAL A N 1
ATOM 645 C CA . VAL A 1 85 ? 15.582 -4.060 -21.886 1.00 90.25 85 VAL A CA 1
ATOM 646 C C . VAL A 1 85 ? 14.442 -5.001 -22.273 1.00 90.25 85 VAL A C 1
ATOM 648 O O . VAL A 1 85 ? 14.541 -6.223 -22.160 1.00 90.25 85 VAL A O 1
ATOM 651 N N . VAL A 1 86 ? 13.358 -4.436 -22.803 1.00 88.25 86 VAL A N 1
ATOM 652 C CA . VAL A 1 86 ? 12.247 -5.215 -23.351 1.00 88.25 86 VAL A CA 1
ATOM 653 C C . VAL A 1 86 ? 12.664 -5.785 -24.702 1.00 88.25 86 VAL A C 1
ATOM 655 O O . VAL A 1 86 ? 12.885 -5.054 -25.671 1.00 88.25 86 VAL A O 1
ATOM 658 N N . SER A 1 87 ? 12.753 -7.111 -24.774 1.00 79.44 87 SER A N 1
ATOM 659 C CA . SER A 1 87 ? 13.004 -7.823 -26.026 1.00 79.44 87 SER A CA 1
ATOM 660 C C . SER A 1 87 ? 11.723 -7.894 -26.856 1.00 79.44 87 SER A C 1
ATOM 662 O O . SER A 1 87 ? 10.698 -8.367 -26.373 1.00 79.44 87 SER A O 1
ATOM 664 N N . ALA A 1 88 ? 11.784 -7.459 -28.116 1.00 75.12 88 ALA A N 1
ATOM 665 C CA . ALA A 1 88 ? 10.670 -7.541 -29.061 1.00 75.12 88 ALA A CA 1
ATOM 666 C C . ALA A 1 88 ? 11.064 -8.389 -30.288 1.00 75.12 88 ALA A C 1
ATOM 668 O O . ALA A 1 88 ? 11.336 -7.830 -31.353 1.00 75.12 88 ALA A O 1
ATOM 669 N N . PRO A 1 89 ? 11.155 -9.726 -30.140 1.00 72.00 89 PRO A N 1
ATOM 670 C CA . PRO A 1 89 ? 11.629 -10.621 -31.200 1.00 72.00 89 PRO A CA 1
ATOM 671 C C . PRO A 1 89 ? 10.694 -10.664 -32.419 1.00 72.00 89 PRO A C 1
ATOM 673 O O . PRO A 1 89 ? 11.160 -10.872 -33.535 1.00 72.00 89 PRO A O 1
ATOM 676 N N . ASP A 1 90 ? 9.400 -10.400 -32.222 1.00 75.94 90 ASP A N 1
ATOM 677 C CA . ASP A 1 90 ? 8.380 -10.471 -33.276 1.00 75.94 90 ASP A CA 1
ATOM 678 C C . ASP A 1 90 ? 8.307 -9.201 -34.146 1.00 75.94 90 ASP A C 1
ATOM 680 O O . ASP A 1 90 ? 7.570 -9.153 -35.133 1.00 75.94 90 ASP A O 1
ATOM 684 N N . LEU A 1 91 ? 9.060 -8.148 -33.801 1.00 71.56 91 LEU A N 1
ATOM 685 C CA . LEU A 1 91 ? 9.061 -6.884 -34.537 1.00 71.56 91 LEU A CA 1
ATOM 686 C C . LEU A 1 91 ? 10.215 -6.831 -35.544 1.00 71.56 91 LEU A C 1
ATOM 688 O O . LEU A 1 91 ? 11.391 -6.897 -35.185 1.00 71.56 91 LEU A O 1
ATOM 692 N N . THR A 1 92 ? 9.895 -6.618 -36.823 1.00 76.38 92 THR A N 1
ATOM 693 C CA . THR A 1 92 ? 10.911 -6.366 -37.854 1.00 76.38 92 THR A CA 1
ATOM 694 C C . THR A 1 92 ? 11.540 -4.986 -37.646 1.00 76.38 92 THR A C 1
ATOM 696 O O . THR A 1 92 ? 10.942 -3.951 -37.945 1.00 76.38 92 THR A O 1
ATOM 699 N N . ARG A 1 93 ? 12.770 -4.958 -37.124 1.00 75.06 93 ARG A N 1
ATOM 700 C CA . ARG A 1 93 ? 13.513 -3.718 -36.867 1.00 75.06 93 ARG A CA 1
ATOM 701 C C . ARG A 1 93 ? 14.000 -3.101 -38.180 1.00 75.06 93 ARG A C 1
ATOM 703 O O . ARG A 1 93 ? 14.763 -3.707 -38.925 1.00 75.06 93 ARG A O 1
ATOM 710 N N . THR A 1 94 ? 13.604 -1.861 -38.448 1.00 79.88 94 THR A N 1
ATOM 711 C CA . THR A 1 94 ? 14.205 -1.032 -39.507 1.00 79.88 94 THR A CA 1
ATOM 712 C C . THR A 1 94 ? 15.455 -0.314 -38.983 1.00 79.88 94 THR A C 1
ATOM 714 O O . THR A 1 94 ? 15.533 -0.057 -37.776 1.00 79.88 94 THR A O 1
ATOM 717 N N . PRO A 1 95 ? 16.392 0.119 -39.850 1.00 75.94 95 PRO A N 1
ATOM 718 C CA . PRO A 1 95 ? 17.552 0.919 -39.437 1.00 75.94 95 PRO A CA 1
ATOM 719 C C . PRO A 1 95 ? 17.178 2.180 -38.639 1.00 75.94 95 PRO A C 1
ATOM 721 O O . PRO A 1 95 ? 17.890 2.576 -37.721 1.00 75.94 95 PRO A O 1
ATOM 7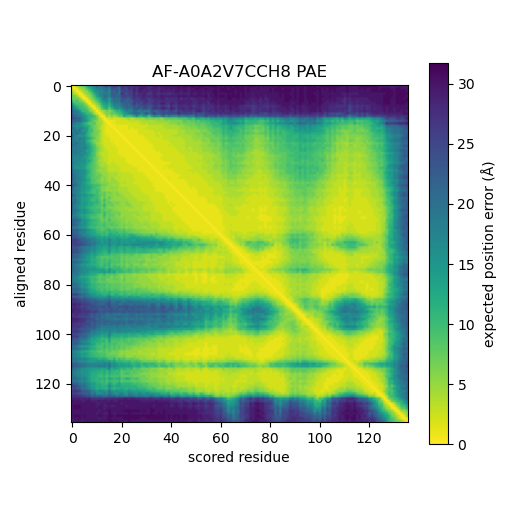24 N N . ALA A 1 96 ? 16.019 2.780 -38.935 1.00 75.81 96 ALA A N 1
ATOM 725 C CA . ALA A 1 96 ? 15.492 3.935 -38.208 1.00 75.81 96 ALA A CA 1
ATOM 726 C C . ALA A 1 96 ? 15.039 3.600 -36.772 1.00 75.81 96 ALA A C 1
ATOM 728 O O . ALA A 1 96 ? 15.170 4.439 -35.879 1.00 75.81 96 ALA A O 1
ATOM 729 N N . SER A 1 97 ? 14.530 2.382 -36.548 1.00 77.31 97 SER A N 1
ATOM 730 C CA . SER A 1 97 ? 14.082 1.876 -35.238 1.00 77.31 97 SER A CA 1
ATOM 731 C C . SER A 1 97 ? 15.182 1.177 -34.430 1.00 77.31 97 SER A C 1
ATOM 733 O O . SER A 1 97 ? 15.077 1.091 -33.212 1.00 77.31 97 SER A O 1
ATOM 735 N N . ALA A 1 98 ? 16.255 0.713 -35.080 1.00 76.94 98 ALA A N 1
ATOM 736 C CA . ALA A 1 98 ? 17.323 -0.064 -34.445 1.00 76.94 98 ALA A CA 1
ATOM 737 C C . ALA A 1 98 ? 18.063 0.697 -33.333 1.00 76.94 98 ALA A C 1
ATOM 739 O O . ALA A 1 98 ? 18.539 0.086 -32.383 1.00 76.94 98 ALA A O 1
ATOM 740 N N . LYS A 1 99 ? 18.113 2.030 -33.430 1.00 80.88 99 LYS A N 1
ATOM 741 C CA . LYS A 1 99 ? 18.714 2.914 -32.420 1.00 80.88 99 LYS A CA 1
ATOM 742 C C . LYS A 1 99 ? 17.875 3.082 -31.147 1.00 80.88 99 LYS A C 1
ATOM 744 O O . LYS A 1 99 ? 18.391 3.584 -30.154 1.00 80.88 99 LYS A O 1
ATOM 749 N N . TRP A 1 100 ? 16.593 2.721 -31.185 1.00 83.19 100 TRP A N 1
ATOM 750 C CA . TRP A 1 100 ? 15.667 2.892 -30.069 1.00 83.19 100 TRP A CA 1
ATOM 751 C C . TRP A 1 100 ? 15.511 1.583 -29.302 1.00 83.19 100 TRP A C 1
ATOM 753 O O . TRP A 1 100 ? 15.256 0.527 -29.888 1.00 83.19 100 TRP A O 1
ATOM 763 N N . HIS A 1 101 ? 15.623 1.678 -27.983 1.00 85.19 101 HIS A N 1
ATOM 764 C CA . HIS A 1 101 ? 15.375 0.589 -27.052 1.00 85.19 101 HIS A CA 1
ATOM 765 C C . HIS A 1 101 ? 14.224 0.965 -26.127 1.00 85.19 101 HIS A C 1
ATOM 767 O O . HIS A 1 101 ? 14.078 2.126 -25.735 1.00 85.19 101 HIS A O 1
ATOM 773 N N . VAL A 1 102 ? 13.400 -0.027 -25.800 1.00 89.12 102 VAL A N 1
ATOM 774 C CA . VAL A 1 102 ? 12.374 0.090 -24.767 1.00 89.12 102 VAL A CA 1
ATOM 775 C C . VAL A 1 102 ? 12.930 -0.564 -23.515 1.00 89.12 102 VAL A C 1
ATOM 777 O O . VAL A 1 102 ? 13.361 -1.712 -23.549 1.00 89.12 102 VAL A O 1
ATOM 780 N N . PHE A 1 103 ? 12.929 0.179 -22.423 1.00 91.88 103 PHE A N 1
ATOM 781 C CA . PHE A 1 103 ? 13.338 -0.271 -21.108 1.00 91.88 103 PHE A CA 1
ATOM 782 C C . PHE A 1 103 ? 12.105 -0.391 -20.227 1.00 91.88 103 PHE A C 1
ATOM 784 O O . PHE A 1 103 ? 11.261 0.508 -20.212 1.00 91.88 103 PHE A O 1
ATOM 791 N N . GLN A 1 104 ? 12.029 -1.480 -19.479 1.00 93.75 104 GLN A N 1
ATOM 792 C CA . GLN A 1 104 ? 11.088 -1.654 -18.391 1.00 93.75 104 GLN A CA 1
ATOM 793 C C . GLN A 1 104 ? 11.773 -1.274 -17.085 1.00 93.75 104 GLN A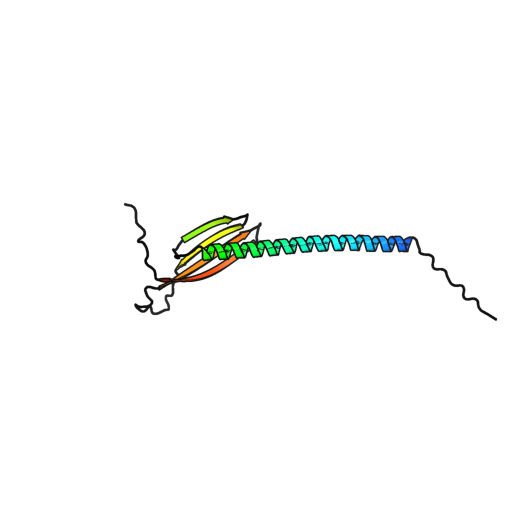 C 1
ATOM 795 O O . GLN A 1 104 ? 12.908 -1.674 -16.831 1.00 93.75 104 GLN A O 1
ATOM 800 N N . ILE A 1 105 ? 11.092 -0.456 -16.290 1.00 94.94 105 ILE A N 1
ATOM 801 C CA . ILE A 1 105 ? 11.527 -0.030 -14.967 1.00 94.94 105 ILE A CA 1
ATOM 802 C C . ILE A 1 105 ? 10.479 -0.539 -13.983 1.00 94.94 105 ILE A C 1
ATOM 804 O O . ILE A 1 105 ? 9.359 -0.025 -13.939 1.00 94.94 105 ILE A O 1
ATOM 808 N N . ASP A 1 106 ? 10.862 -1.540 -13.205 1.00 96.75 106 ASP A N 1
ATOM 809 C CA . ASP A 1 106 ? 10.055 -2.149 -12.159 1.00 96.75 106 ASP A CA 1
ATOM 810 C C . ASP A 1 106 ? 10.488 -1.574 -10.814 1.00 96.75 106 ASP A C 1
ATOM 812 O O . ASP A 1 106 ? 11.647 -1.710 -10.419 1.00 96.75 106 ASP A O 1
ATOM 816 N N . VAL A 1 107 ? 9.573 -0.926 -10.097 1.00 97.44 107 VAL A N 1
ATOM 817 C CA . VAL A 1 107 ? 9.816 -0.413 -8.748 1.00 97.44 107 VAL A CA 1
ATOM 818 C C . VAL A 1 107 ? 8.879 -1.103 -7.774 1.00 97.44 107 VAL A C 1
ATOM 820 O O . VAL A 1 107 ? 7.662 -0.948 -7.833 1.00 97.44 107 VAL A O 1
ATOM 823 N N . THR A 1 108 ? 9.458 -1.851 -6.845 1.00 97.75 108 THR A N 1
ATOM 824 C CA . THR A 1 108 ? 8.753 -2.516 -5.755 1.00 97.75 108 THR A CA 1
ATOM 825 C C . THR A 1 108 ? 9.026 -1.785 -4.450 1.00 97.75 108 THR A C 1
ATOM 827 O O . THR A 1 108 ? 10.179 -1.601 -4.083 1.00 97.75 108 THR A O 1
ATOM 830 N N . VAL A 1 109 ? 7.978 -1.426 -3.711 1.00 97.75 109 VAL A N 1
ATOM 831 C CA . VAL A 1 109 ? 8.065 -0.817 -2.377 1.00 97.75 109 VAL A CA 1
ATOM 832 C C . VAL A 1 109 ? 7.377 -1.727 -1.364 1.00 97.75 109 VAL A C 1
ATOM 834 O O . VAL A 1 109 ? 6.254 -2.179 -1.584 1.00 97.75 109 VAL A O 1
ATOM 837 N N . ARG A 1 110 ? 8.045 -2.019 -0.251 1.00 97.31 110 ARG A N 1
ATOM 838 C CA . ARG A 1 110 ? 7.604 -2.913 0.823 1.00 97.31 110 ARG A CA 1
ATOM 839 C C . ARG A 1 110 ? 7.596 -2.170 2.151 1.00 97.31 110 ARG A C 1
ATOM 841 O O . ARG A 1 110 ? 8.504 -1.399 2.439 1.00 97.31 110 ARG A O 1
ATOM 848 N N . TRP A 1 111 ? 6.562 -2.396 2.953 1.00 95.69 111 TRP A N 1
ATOM 849 C CA . TRP A 1 111 ? 6.454 -1.808 4.287 1.00 95.69 111 TRP A CA 1
ATOM 850 C C . TRP A 1 111 ? 5.604 -2.668 5.217 1.00 95.69 111 TRP A C 1
ATOM 852 O O . TRP A 1 111 ? 4.737 -3.442 4.794 1.00 95.69 111 TRP A O 1
ATOM 862 N N . GLY A 1 112 ? 5.851 -2.523 6.519 1.00 90.75 112 GLY A N 1
ATOM 863 C CA . GLY A 1 112 ? 5.306 -3.441 7.515 1.00 90.75 112 GLY A CA 1
ATOM 864 C C . GLY A 1 112 ? 5.691 -4.896 7.215 1.00 90.75 112 GLY A C 1
ATOM 865 O O . GLY A 1 112 ? 6.609 -5.170 6.451 1.00 90.75 112 GLY A O 1
ATOM 866 N N . GLU A 1 113 ? 4.978 -5.854 7.804 1.00 85.38 113 GLU A N 1
ATOM 867 C CA . GLU A 1 113 ? 5.357 -7.267 7.656 1.00 85.38 113 GLU A CA 1
ATOM 868 C C . GLU A 1 113 ? 5.009 -7.870 6.287 1.00 85.38 113 GLU A C 1
ATOM 870 O O . GLU A 1 113 ? 5.654 -8.822 5.855 1.00 85.38 113 GLU A O 1
ATOM 875 N N . LYS A 1 114 ? 3.952 -7.383 5.620 1.00 88.31 114 LYS A N 1
ATOM 876 C CA . LYS A 1 114 ? 3.379 -8.058 4.436 1.00 88.31 114 LYS A CA 1
ATOM 877 C C . LYS A 1 114 ? 2.834 -7.127 3.352 1.00 88.31 114 LYS A C 1
ATOM 879 O O . LYS A 1 114 ? 2.188 -7.613 2.426 1.00 88.31 114 LYS A O 1
ATOM 884 N N . ARG A 1 115 ? 3.023 -5.807 3.450 1.00 93.56 115 ARG A N 1
ATOM 885 C CA . ARG A 1 115 ? 2.505 -4.890 2.425 1.00 93.56 115 ARG A CA 1
ATOM 886 C C . ARG A 1 115 ? 3.564 -4.658 1.358 1.00 93.56 115 ARG A C 1
ATOM 888 O O . ARG A 1 115 ? 4.738 -4.451 1.663 1.00 93.56 115 ARG A O 1
ATOM 895 N N . ARG A 1 116 ? 3.129 -4.721 0.104 1.00 94.31 116 ARG A N 1
ATOM 896 C CA . ARG A 1 116 ? 3.953 -4.514 -1.083 1.00 94.31 116 ARG A CA 1
ATOM 897 C C . ARG A 1 116 ? 3.136 -3.753 -2.116 1.00 94.31 116 ARG A C 1
ATOM 899 O O . ARG A 1 116 ? 1.963 -4.054 -2.322 1.00 94.31 116 ARG A O 1
ATOM 906 N N . LEU A 1 117 ? 3.785 -2.809 -2.772 1.00 95.75 117 LEU A N 1
ATOM 907 C CA . LEU A 1 117 ? 3.307 -2.104 -3.947 1.00 95.75 117 LEU A CA 1
ATOM 908 C C . LEU A 1 117 ? 4.332 -2.300 -5.058 1.00 95.75 117 LEU A C 1
ATOM 910 O O . LEU A 1 117 ? 5.532 -2.299 -4.796 1.00 95.75 117 LEU A O 1
ATOM 914 N N . GLU A 1 118 ? 3.859 -2.446 -6.286 1.00 95.31 118 GLU A N 1
ATOM 915 C CA . GLU A 1 118 ? 4.708 -2.551 -7.463 1.00 95.31 118 GLU A CA 1
ATOM 916 C C . GLU A 1 118 ? 4.204 -1.593 -8.537 1.00 95.31 118 GLU A C 1
ATOM 918 O O . GLU A 1 118 ? 3.005 -1.528 -8.813 1.00 95.31 118 GLU A O 1
ATOM 923 N N . VAL A 1 119 ? 5.126 -0.820 -9.099 1.00 95.38 119 VAL A N 1
ATOM 924 C CA . VAL A 1 119 ? 4.885 0.117 -10.190 1.00 95.38 119 VAL A CA 1
ATOM 925 C C . VAL A 1 119 ? 5.817 -0.260 -11.325 1.00 95.38 119 VAL A C 1
ATOM 927 O O . VAL A 1 119 ? 7.033 -0.278 -11.156 1.00 95.38 119 VAL A O 1
ATOM 930 N N . VAL A 1 120 ? 5.233 -0.534 -12.486 1.00 94.25 120 VAL A N 1
ATOM 931 C CA . VAL A 1 120 ? 5.964 -0.879 -13.704 1.00 94.25 120 VAL A CA 1
ATOM 932 C C . VAL A 1 120 ? 5.755 0.234 -14.715 1.00 94.25 120 VAL A C 1
ATOM 934 O O . VAL A 1 120 ? 4.623 0.650 -14.969 1.00 94.25 120 VAL A O 1
ATOM 937 N N . THR A 1 121 ? 6.843 0.731 -15.296 1.00 93.06 121 THR A N 1
ATOM 938 C CA . THR A 1 121 ? 6.785 1.736 -16.358 1.00 93.06 121 THR A CA 1
ATOM 939 C C . THR A 1 121 ? 7.697 1.371 -17.517 1.00 93.06 121 THR A C 1
ATOM 941 O O . THR A 1 121 ? 8.730 0.727 -17.340 1.00 93.06 121 THR A O 1
ATOM 944 N N . LEU A 1 122 ? 7.308 1.793 -18.717 1.00 92.06 122 LEU A N 1
ATOM 945 C CA . LEU A 1 122 ? 8.074 1.596 -19.938 1.00 92.06 122 LEU A CA 1
ATOM 946 C C . LEU A 1 122 ? 8.628 2.937 -20.402 1.00 92.06 122 LEU A C 1
ATOM 948 O O . LEU A 1 122 ? 7.892 3.916 -20.541 1.00 92.06 122 LEU A O 1
ATOM 952 N N . ARG A 1 123 ? 9.926 2.980 -20.692 1.00 89.19 123 ARG A N 1
ATOM 953 C CA . ARG A 1 123 ? 10.574 4.140 -21.304 1.00 89.19 123 ARG A CA 1
ATOM 954 C C . ARG A 1 123 ? 11.269 3.753 -22.583 1.00 89.19 123 ARG A C 1
ATOM 956 O O . ARG A 1 123 ? 11.995 2.772 -22.636 1.00 89.19 123 ARG A O 1
ATOM 963 N N . THR A 1 124 ? 11.100 4.585 -23.598 1.00 88.19 124 THR A N 1
ATOM 964 C CA . THR A 1 124 ? 11.855 4.454 -24.842 1.00 88.19 124 THR A CA 1
ATOM 965 C C . THR A 1 124 ? 13.021 5.431 -24.810 1.00 88.19 124 THR A C 1
ATOM 967 O O . THR A 1 124 ? 12.824 6.610 -24.523 1.00 88.19 124 THR A O 1
ATOM 970 N N . SER A 1 125 ? 14.228 4.955 -25.099 1.00 84.56 125 SER A N 1
ATOM 971 C CA . SER A 1 125 ? 15.426 5.790 -25.195 1.00 84.56 125 SER A CA 1
ATOM 972 C C . SER A 1 125 ? 16.240 5.398 -26.425 1.00 84.56 125 SER A C 1
ATOM 974 O O . SER A 1 125 ? 16.343 4.216 -26.760 1.00 84.56 125 SER A O 1
ATOM 976 N N . ALA A 1 126 ? 16.792 6.390 -27.125 1.00 75.88 126 ALA A N 1
ATOM 977 C CA . ALA A 1 126 ? 17.775 6.147 -28.172 1.00 75.88 126 ALA A CA 1
ATOM 978 C C . ALA A 1 126 ? 19.122 5.952 -27.484 1.00 75.88 126 ALA A C 1
ATOM 980 O O . ALA A 1 126 ? 19.622 6.865 -26.828 1.00 75.88 126 ALA A O 1
ATOM 981 N N . GLU A 1 127 ? 19.691 4.760 -27.580 1.00 64.44 127 GLU A N 1
ATOM 982 C CA . GLU A 1 127 ? 20.922 4.472 -26.860 1.00 64.44 127 GLU A CA 1
ATOM 983 C C . GLU A 1 127 ? 22.135 5.150 -27.517 1.00 64.44 127 GLU A C 1
ATOM 985 O O . GLU A 1 127 ? 22.294 5.132 -28.740 1.00 64.44 127 GLU A O 1
ATOM 990 N N . LYS A 1 128 ? 23.052 5.650 -26.684 1.00 44.91 128 LYS A N 1
ATOM 991 C CA . LYS A 1 128 ? 24.486 5.421 -26.886 1.00 44.91 128 LYS A CA 1
ATOM 992 C C . LYS A 1 128 ? 25.010 4.722 -25.630 1.00 44.91 128 LYS A C 1
ATOM 994 O O . LYS A 1 128 ? 25.205 5.381 -24.612 1.00 44.91 128 LYS A O 1
ATOM 999 N N . ALA A 1 129 ? 25.210 3.408 -25.703 1.00 43.38 129 ALA A N 1
ATOM 1000 C CA . ALA A 1 129 ? 25.828 2.623 -24.639 1.00 43.38 129 ALA A CA 1
ATOM 1001 C C . ALA A 1 129 ? 27.246 3.163 -24.395 1.00 43.38 129 ALA A C 1
ATOM 1003 O O . ALA A 1 129 ? 27.994 3.314 -25.371 1.00 43.38 129 ALA A O 1
ATOM 1004 N N . PRO A 1 130 ? 27.695 3.436 -23.160 1.00 41.38 130 PRO A N 1
ATOM 1005 C CA . PRO A 1 130 ? 29.118 3.373 -22.872 1.00 41.38 130 PRO A CA 1
ATOM 1006 C C . PRO A 1 130 ? 29.537 1.894 -22.944 1.00 41.38 130 PRO A C 1
ATOM 1008 O O . PRO A 1 130 ? 28.829 1.044 -22.400 1.00 41.38 130 PRO A O 1
ATOM 1011 N N . PRO A 1 131 ? 30.664 1.547 -23.589 1.00 45.97 131 PRO A N 1
ATOM 1012 C CA . PRO A 1 131 ? 31.164 0.184 -23.540 1.00 45.97 131 PRO A CA 1
ATOM 1013 C C . PRO A 1 131 ? 31.523 -0.135 -22.088 1.00 45.97 131 PRO A C 1
ATOM 1015 O O . PRO A 1 131 ? 32.355 0.546 -21.487 1.00 45.97 131 PRO A O 1
ATOM 1018 N N . GLY A 1 132 ? 30.883 -1.162 -21.527 1.00 46.12 132 GLY A N 1
ATOM 1019 C CA . GLY A 1 132 ? 31.321 -1.778 -20.283 1.00 46.12 132 GLY A CA 1
ATOM 1020 C C . GLY A 1 132 ? 32.786 -2.177 -20.432 1.00 46.12 132 GLY A C 1
ATOM 1021 O O . GLY A 1 132 ? 33.120 -3.082 -21.195 1.00 46.12 132 GLY A O 1
ATOM 1022 N N . GLY A 1 133 ? 33.664 -1.435 -19.761 1.00 39.53 133 GLY A N 1
ATOM 1023 C CA . GLY A 1 133 ? 35.084 -1.727 -19.704 1.00 39.53 133 GLY A CA 1
ATOM 1024 C C . GLY A 1 133 ? 35.304 -3.024 -18.939 1.00 39.53 133 GLY A C 1
ATOM 1025 O O . GLY A 1 133 ? 34.945 -3.133 -17.770 1.00 39.53 133 GLY A O 1
ATOM 1026 N N . VAL A 1 134 ? 35.912 -3.997 -19.605 1.00 44.69 134 VAL A N 1
ATOM 1027 C CA . VAL A 1 134 ? 36.536 -5.151 -18.958 1.00 44.69 134 VAL A CA 1
ATOM 1028 C C . VAL A 1 134 ? 37.887 -4.672 -18.409 1.00 44.69 134 VAL A C 1
ATOM 1030 O O . VAL A 1 134 ? 38.697 -4.190 -19.208 1.00 44.69 134 VAL A O 1
ATOM 1033 N N . PRO A 1 135 ? 38.169 -4.741 -17.095 1.00 48.81 135 PRO A N 1
ATOM 1034 C CA . PRO A 1 135 ? 39.523 -4.521 -16.606 1.00 48.81 135 PRO A CA 1
ATOM 1035 C C . PRO A 1 135 ? 40.401 -5.713 -17.013 1.00 48.81 135 PRO A C 1
ATOM 1037 O O . PRO A 1 135 ? 39.992 -6.869 -16.893 1.00 48.81 135 PRO A O 1
ATOM 1040 N N . LYS A 1 136 ? 41.585 -5.397 -17.540 1.00 40.16 136 LYS A N 1
ATOM 1041 C CA . LYS A 1 136 ? 42.672 -6.341 -17.812 1.00 40.16 136 LYS A CA 1
ATOM 1042 C C . LYS A 1 136 ? 43.426 -6.662 -16.526 1.00 40.16 136 LYS A C 1
ATOM 1044 O O . LYS A 1 136 ? 43.581 -5.725 -15.712 1.00 40.16 136 LYS A O 1
#